Protein AF-A0A8S8ZCD9-F1 (afdb_monomer_lite)

pLDDT: mean 87.15, std 13.3, range [40.81, 97.62]

Structure (mmCIF, N/CA/C/O backbone):
data_AF-A0A8S8ZCD9-F1
#
_entry.id   AF-A0A8S8ZCD9-F1
#
loop_
_atom_site.group_PDB
_atom_site.id
_atom_site.type_symbol
_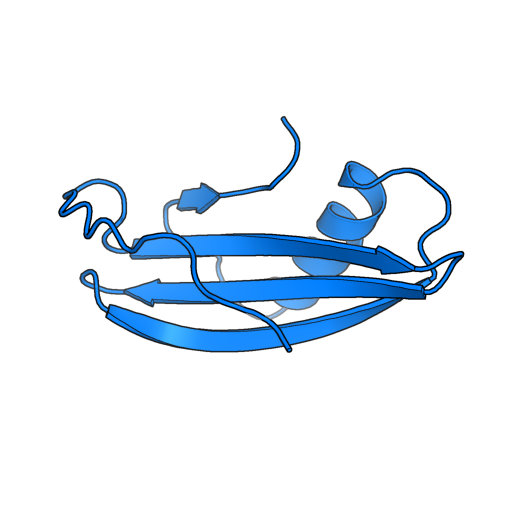atom_site.label_atom_id
_atom_site.label_alt_id
_atom_site.label_comp_id
_atom_site.label_asym_id
_atom_site.label_entity_id
_atom_site.label_seq_id
_atom_site.pdbx_PDB_ins_code
_atom_site.Cartn_x
_atom_site.Cartn_y
_atom_site.Cartn_z
_atom_site.occupancy
_atom_site.B_iso_or_equiv
_atom_site.auth_seq_id
_atom_site.auth_comp_id
_atom_site.auth_asym_id
_atom_site.auth_atom_id
_atom_site.pdbx_PDB_model_num
ATOM 1 N N . MET A 1 1 ? 2.788 18.719 -12.967 1.00 40.81 1 MET A N 1
ATOM 2 C CA . MET A 1 1 ? 1.540 19.343 -12.471 1.00 40.81 1 MET A CA 1
ATOM 3 C C . MET A 1 1 ? 0.484 18.249 -12.388 1.00 40.81 1 MET A C 1
ATOM 5 O O . MET A 1 1 ? -0.030 17.849 -13.424 1.00 40.81 1 MET A O 1
ATOM 9 N N . GLN A 1 2 ? 0.231 17.688 -11.204 1.00 52.00 2 GLN A N 1
ATOM 10 C CA . GLN A 1 2 ? -0.780 16.641 -11.025 1.00 52.00 2 GLN A CA 1
ATOM 11 C C . GLN A 1 2 ? -2.135 17.323 -10.820 1.00 52.00 2 GLN A C 1
ATOM 13 O O . GLN A 1 2 ? -2.317 18.080 -9.871 1.00 52.00 2 GLN A O 1
ATOM 18 N N . ARG A 1 3 ? -3.049 17.145 -11.776 1.00 59.44 3 ARG A N 1
ATOM 19 C CA . ARG A 1 3 ? -4.352 17.814 -11.790 1.00 59.44 3 ARG A CA 1
ATOM 20 C C . ARG A 1 3 ? -5.411 16.780 -11.424 1.00 59.44 3 ARG A C 1
ATOM 22 O O . ARG A 1 3 ? -5.661 15.867 -12.205 1.00 59.44 3 ARG A O 1
ATOM 29 N N . THR A 1 4 ? -6.004 16.895 -10.238 1.00 60.50 4 THR A N 1
ATOM 30 C CA . THR A 1 4 ? -7.123 16.035 -9.830 1.00 60.50 4 THR A CA 1
ATOM 31 C C . THR A 1 4 ? -8.299 16.282 -10.774 1.00 60.50 4 THR A C 1
ATOM 33 O O . THR A 1 4 ? -8.833 17.388 -10.825 1.00 60.50 4 THR A O 1
ATOM 36 N N . VAL A 1 5 ? -8.661 15.272 -11.569 1.00 70.62 5 VAL A N 1
ATOM 37 C CA . VAL A 1 5 ? -9.685 15.388 -12.625 1.00 70.62 5 VAL A CA 1
ATOM 38 C C . VAL A 1 5 ? -11.099 15.420 -12.034 1.00 70.62 5 VAL A C 1
ATOM 40 O O . VAL A 1 5 ? -11.961 16.129 -12.543 1.00 70.62 5 VAL A O 1
ATOM 43 N N . SER A 1 6 ? -11.342 14.693 -10.939 1.00 64.38 6 SER A N 1
ATOM 44 C CA . SER A 1 6 ? -12.575 14.769 -10.146 1.00 64.38 6 SER A CA 1
ATOM 45 C C . SER A 1 6 ? -12.368 14.124 -8.771 1.00 64.38 6 SER A C 1
ATOM 47 O O . SER A 1 6 ? -11.531 13.232 -8.634 1.00 64.38 6 SER A O 1
ATO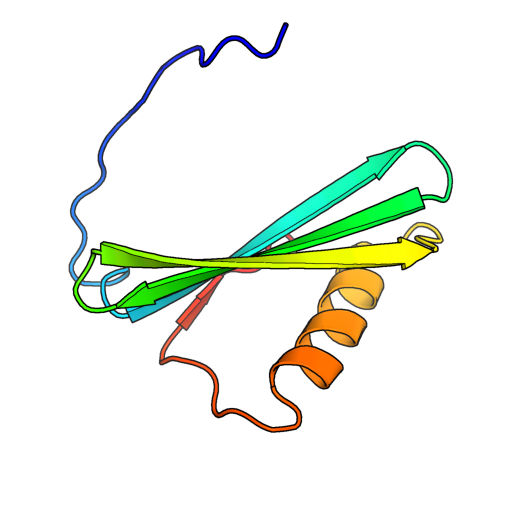M 49 N N . GLN A 1 7 ? -13.129 14.557 -7.765 1.00 61.28 7 GLN A N 1
ATOM 50 C CA . GLN A 1 7 ? -13.179 13.928 -6.445 1.00 61.28 7 GLN A CA 1
ATOM 51 C C . GLN A 1 7 ? -14.620 13.502 -6.171 1.00 61.28 7 GLN A C 1
ATOM 53 O O . GLN A 1 7 ? -15.531 14.330 -6.181 1.00 61.28 7 GLN A O 1
ATOM 58 N N . ARG A 1 8 ? -14.837 12.208 -5.929 1.00 56.09 8 ARG A N 1
ATOM 59 C CA . ARG A 1 8 ? -16.134 11.670 -5.512 1.00 56.09 8 ARG A CA 1
ATOM 60 C C . ARG A 1 8 ? -15.988 11.099 -4.111 1.00 56.09 8 ARG A C 1
ATOM 62 O O . ARG A 1 8 ? -15.275 10.122 -3.917 1.00 56.09 8 ARG A O 1
ATOM 69 N N . VAL A 1 9 ? -16.650 11.721 -3.139 1.00 64.81 9 VAL A N 1
ATOM 70 C CA . VAL A 1 9 ? -16.667 11.225 -1.759 1.00 64.81 9 VAL A CA 1
ATOM 71 C C . VAL A 1 9 ? -17.652 10.062 -1.689 1.00 64.81 9 VAL A C 1
ATOM 73 O O . VAL A 1 9 ? -18.851 10.241 -1.896 1.00 64.81 9 VAL A O 1
ATOM 76 N N . VAL A 1 10 ? -17.138 8.859 -1.440 1.00 64.81 10 VAL A N 1
ATOM 77 C CA . VAL A 1 10 ? -17.946 7.655 -1.225 1.00 64.81 10 VAL A CA 1
ATOM 78 C C . VAL A 1 10 ? -18.041 7.425 0.277 1.00 64.81 10 VAL A C 1
ATOM 80 O O . VAL A 1 10 ? -17.055 7.075 0.916 1.00 64.81 10 VAL A O 1
ATOM 83 N N . HIS A 1 11 ? -19.228 7.626 0.850 1.00 65.00 11 HIS A N 1
ATOM 84 C CA . HIS A 1 11 ? -19.476 7.331 2.259 1.00 65.00 11 HIS A CA 1
ATOM 85 C C . HIS A 1 11 ? -19.955 5.882 2.392 1.00 65.00 11 HIS A C 1
ATOM 87 O O . HIS A 1 11 ? -21.046 5.534 1.940 1.00 65.00 11 HIS A O 1
ATOM 93 N N . SER A 1 12 ? -19.133 5.021 2.988 1.00 66.06 12 SER A N 1
ATOM 94 C CA . SER A 1 12 ? -19.405 3.590 3.130 1.00 66.06 12 SER A CA 1
ATOM 95 C C . SER A 1 12 ? -19.121 3.148 4.555 1.00 66.06 12 SER A C 1
ATOM 97 O O . SER A 1 12 ? -18.070 3.464 5.101 1.00 66.06 12 SER A O 1
ATOM 99 N N . ARG A 1 13 ? -20.025 2.354 5.137 1.00 71.81 13 ARG A N 1
ATOM 100 C CA . ARG A 1 13 ? -19.781 1.697 6.432 1.00 71.81 13 ARG A CA 1
ATOM 101 C C . ARG A 1 13 ? -18.712 0.600 6.345 1.00 71.81 13 ARG A C 1
ATOM 103 O O . ARG A 1 13 ? -18.202 0.169 7.367 1.00 71.81 13 ARG A O 1
ATOM 110 N N . PHE A 1 14 ? -18.378 0.144 5.136 1.00 68.19 14 PHE A N 1
ATOM 111 C CA . PHE A 1 14 ? -17.396 -0.920 4.915 1.00 68.19 14 PHE A CA 1
ATOM 112 C C . PHE A 1 14 ? -15.948 -0.415 4.904 1.00 68.19 14 PHE A C 1
ATOM 114 O O . PHE A 1 14 ? -15.045 -1.185 5.213 1.00 68.19 14 PHE A O 1
ATOM 121 N N . TYR A 1 15 ? -15.734 0.866 4.585 1.00 73.75 15 TYR A N 1
ATOM 122 C CA . TYR A 1 15 ? -14.407 1.491 4.487 1.00 73.75 15 TYR A CA 1
ATOM 123 C C . TYR A 1 15 ? -14.153 2.472 5.639 1.00 73.75 15 TYR A C 1
ATOM 125 O O . TYR A 1 15 ? -13.483 3.485 5.462 1.00 73.75 15 TYR A O 1
ATOM 133 N N . GLN A 1 16 ? -14.759 2.217 6.804 1.00 80.06 16 GLN A N 1
ATOM 134 C CA . GLN A 1 16 ? -14.546 3.053 7.987 1.00 80.06 16 GLN A CA 1
ATOM 135 C C . GLN A 1 16 ? -13.213 2.735 8.660 1.00 80.06 16 GLN A C 1
ATOM 137 O O . GLN A 1 16 ? -12.494 3.666 9.003 1.00 80.06 16 GLN A O 1
ATOM 142 N N . ASP A 1 17 ? -12.869 1.447 8.751 1.00 89.31 17 ASP A N 1
ATOM 143 C CA . ASP A 1 17 ? -11.624 0.958 9.345 1.00 89.31 17 ASP A CA 1
ATOM 144 C C . ASP A 1 17 ? -10.873 0.097 8.329 1.00 89.31 17 ASP A C 1
ATOM 146 O O . ASP A 1 17 ? -11.088 -1.119 8.229 1.00 89.31 17 ASP A O 1
ATOM 150 N N . CYS A 1 18 ? -10.023 0.736 7.531 1.00 92.12 18 CYS A N 1
ATOM 151 C CA . CYS A 1 18 ? -9.235 0.050 6.521 1.00 92.12 18 CYS A CA 1
ATOM 152 C C . CYS A 1 18 ? -7.907 0.739 6.252 1.00 92.12 18 CYS A C 1
ATOM 154 O O . CYS A 1 18 ? -7.804 1.961 6.338 1.00 92.12 18 CYS A O 1
ATOM 156 N N . ASP A 1 19 ? -6.943 -0.055 5.808 1.00 94.75 19 ASP A N 1
ATOM 157 C CA . ASP A 1 19 ? -5.730 0.465 5.197 1.00 94.75 19 ASP A CA 1
ATOM 158 C C . ASP A 1 19 ? -5.850 0.316 3.682 1.00 94.75 19 ASP A C 1
ATOM 160 O O . ASP A 1 19 ? -6.251 -0.740 3.187 1.00 94.75 19 ASP A O 1
ATOM 164 N N . ALA A 1 20 ? -5.535 1.375 2.941 1.00 94.62 20 ALA A N 1
ATOM 165 C CA . ALA A 1 20 ? -5.505 1.355 1.485 1.00 94.62 20 ALA A CA 1
ATOM 166 C C . ALA A 1 20 ? -4.064 1.412 0.987 1.00 94.62 20 ALA A C 1
ATOM 168 O O . ALA A 1 20 ? -3.297 2.289 1.386 1.00 94.62 20 ALA A O 1
ATOM 169 N N . ILE A 1 21 ? -3.715 0.480 0.105 1.00 96.56 21 ILE A N 1
ATOM 170 C CA . ILE A 1 21 ? -2.363 0.318 -0.411 1.00 96.56 21 ILE A CA 1
ATOM 171 C C . ILE A 1 21 ? -2.283 0.895 -1.823 1.00 96.56 21 ILE A C 1
ATOM 173 O O . ILE A 1 21 ? -2.966 0.445 -2.744 1.00 96.56 21 ILE A O 1
ATOM 177 N N . GLY A 1 22 ? -1.443 1.911 -1.989 1.00 96.19 22 GLY A N 1
ATOM 178 C CA . GLY A 1 22 ? -1.071 2.468 -3.284 1.00 96.19 22 GLY A CA 1
ATOM 179 C C . GLY A 1 22 ? 0.253 1.888 -3.772 1.00 96.19 22 GLY A C 1
ATOM 180 O O . GLY A 1 22 ? 1.133 1.593 -2.968 1.00 96.19 22 GLY A O 1
ATOM 181 N N . PHE A 1 23 ? 0.411 1.764 -5.089 1.00 97.00 23 PHE A N 1
ATOM 182 C CA . PHE A 1 23 ? 1.675 1.392 -5.722 1.00 97.00 23 PHE A CA 1
ATOM 183 C C . PHE A 1 23 ? 1.941 2.277 -6.944 1.00 97.00 23 PHE A C 1
ATOM 185 O O . PHE A 1 23 ? 1.031 2.548 -7.730 1.00 97.00 23 PHE A O 1
ATOM 192 N N . ALA A 1 24 ? 3.193 2.691 -7.120 1.00 95.81 24 ALA A N 1
ATOM 193 C CA . ALA A 1 24 ? 3.688 3.310 -8.344 1.00 95.81 24 ALA A CA 1
ATOM 194 C C . ALA A 1 24 ? 5.159 2.941 -8.573 1.00 95.81 24 ALA A C 1
ATOM 196 O O . ALA A 1 24 ? 5.896 2.703 -7.618 1.00 95.81 24 ALA A O 1
ATOM 197 N N . SER A 1 25 ? 5.604 2.941 -9.829 1.00 95.94 25 SER A N 1
ATOM 198 C CA . SER A 1 25 ? 7.012 2.735 -10.174 1.00 95.94 25 SER A CA 1
ATOM 199 C C . SER A 1 25 ? 7.447 3.557 -11.388 1.00 95.94 25 SER A C 1
ATOM 201 O O . SER A 1 25 ? 6.639 3.915 -12.248 1.00 95.94 25 SER A O 1
ATOM 203 N N . ILE A 1 26 ? 8.741 3.881 -11.438 1.00 96.06 26 ILE A N 1
ATOM 204 C CA . ILE A 1 26 ? 9.424 4.492 -12.582 1.00 96.06 26 ILE A CA 1
ATOM 205 C C . ILE A 1 26 ? 10.746 3.746 -12.777 1.00 96.06 26 ILE A C 1
ATOM 207 O O . ILE A 1 26 ? 11.664 3.872 -11.963 1.00 96.06 26 ILE A O 1
ATOM 211 N N . GLY A 1 27 ? 10.845 2.971 -13.860 1.00 93.81 27 GLY A N 1
ATOM 212 C CA . GLY A 1 27 ? 11.930 2.000 -14.015 1.00 93.81 27 GLY A CA 1
ATOM 213 C C . GLY A 1 27 ? 11.914 1.007 -12.851 1.00 93.81 27 GLY A C 1
ATOM 214 O O . GLY A 1 27 ? 10.850 0.508 -12.487 1.00 93.81 27 GLY A O 1
ATOM 215 N N . ASP A 1 28 ? 13.071 0.799 -12.229 1.00 95.69 28 ASP A N 1
ATOM 216 C CA . ASP A 1 28 ? 13.217 -0.128 -11.101 1.00 95.69 28 ASP A CA 1
ATOM 217 C C . ASP A 1 28 ? 12.898 0.519 -9.742 1.00 95.69 28 ASP A C 1
ATOM 219 O O . ASP A 1 28 ? 12.889 -0.162 -8.721 1.00 95.69 28 ASP A O 1
ATOM 223 N N . ASN A 1 29 ? 12.636 1.828 -9.692 1.00 96.75 29 ASN A N 1
ATOM 224 C CA . ASN A 1 29 ? 12.268 2.502 -8.448 1.00 96.75 29 ASN A CA 1
ATOM 225 C C . ASN A 1 29 ? 10.757 2.397 -8.237 1.00 96.75 29 ASN A C 1
ATOM 227 O O . ASN A 1 29 ? 9.978 2.923 -9.033 1.00 96.75 29 ASN A O 1
ATOM 231 N N . GLY A 1 30 ? 10.350 1.737 -7.158 1.00 96.62 30 GLY A N 1
ATOM 232 C CA . GLY A 1 30 ? 8.967 1.600 -6.721 1.00 96.62 30 GLY A CA 1
ATOM 233 C C . GLY A 1 30 ? 8.678 2.388 -5.447 1.00 96.62 30 GLY A C 1
ATOM 234 O O . GLY A 1 30 ? 9.571 2.692 -4.657 1.00 96.62 30 GLY A O 1
ATOM 235 N N . MET A 1 31 ? 7.403 2.688 -5.243 1.00 97.62 31 MET A N 1
ATOM 236 C CA . MET A 1 31 ? 6.865 3.257 -4.015 1.00 97.62 31 MET A CA 1
ATOM 237 C C . MET A 1 31 ? 5.578 2.520 -3.661 1.00 97.62 31 MET A C 1
ATOM 239 O O . MET A 1 31 ? 4.657 2.460 -4.480 1.00 97.62 31 MET A O 1
ATOM 243 N N . VAL A 1 32 ? 5.502 2.001 -2.438 1.00 97.62 32 VAL A N 1
ATOM 244 C CA . VAL A 1 32 ? 4.246 1.546 -1.831 1.00 97.62 32 VAL A CA 1
ATOM 245 C C . VAL A 1 32 ? 3.812 2.575 -0.798 1.00 97.62 32 VAL A C 1
ATOM 247 O O . VAL A 1 32 ? 4.616 3.023 0.014 1.00 97.62 32 VAL A O 1
ATOM 250 N N . VAL A 1 33 ? 2.539 2.956 -0.827 1.00 97.44 33 VAL A N 1
ATOM 251 C CA . VAL A 1 33 ? 1.950 3.879 0.149 1.00 97.44 33 VAL A CA 1
ATOM 252 C C . VAL A 1 33 ? 0.900 3.138 0.955 1.00 97.44 33 VAL A C 1
ATOM 254 O O . VAL A 1 33 ? 0.016 2.518 0.369 1.00 97.44 33 VAL A O 1
ATOM 257 N N . VAL A 1 34 ? 0.969 3.231 2.280 1.00 96.19 34 VAL A N 1
ATOM 258 C CA . VAL A 1 34 ? -0.071 2.740 3.190 1.00 96.19 34 VAL A CA 1
ATOM 259 C C . VAL A 1 34 ? -0.845 3.937 3.717 1.00 96.19 34 VAL A C 1
ATOM 261 O O . VAL A 1 34 ? -0.280 4.780 4.407 1.00 96.19 34 VAL A O 1
ATOM 264 N N . LEU A 1 35 ? -2.131 4.023 3.387 1.00 94.94 35 LEU A N 1
ATOM 265 C CA . LEU A 1 35 ? -3.038 5.041 3.906 1.00 94.94 35 LEU A CA 1
ATOM 266 C C . LEU A 1 35 ? -3.920 4.418 4.984 1.00 94.94 35 LEU A C 1
ATOM 268 O O . LEU A 1 35 ? -4.748 3.565 4.668 1.00 94.94 35 LEU A O 1
ATOM 272 N N . ASN A 1 36 ? -3.778 4.860 6.231 1.00 92.31 36 ASN A N 1
ATOM 273 C CA . ASN A 1 36 ? -4.578 4.338 7.334 1.00 92.31 36 ASN A CA 1
ATOM 274 C C . ASN A 1 36 ? -5.873 5.136 7.481 1.00 92.31 36 ASN A C 1
ATOM 276 O O . ASN A 1 36 ? -5.830 6.362 7.616 1.00 92.31 36 ASN A O 1
ATOM 280 N N . ALA A 1 37 ? -7.019 4.461 7.516 1.00 90.25 37 ALA A N 1
ATOM 281 C CA . ALA A 1 37 ? -8.313 5.069 7.806 1.00 90.25 37 ALA A CA 1
ATOM 282 C C . ALA A 1 37 ? -8.984 4.391 9.005 1.00 90.25 37 ALA A C 1
ATOM 284 O O . ALA A 1 37 ? -8.998 3.165 9.120 1.00 90.25 37 ALA A O 1
ATOM 285 N N . LYS A 1 38 ? -9.551 5.212 9.891 1.00 88.56 38 LYS A N 1
ATOM 286 C CA . LYS A 1 38 ? -10.302 4.780 11.070 1.00 88.56 38 LYS A CA 1
ATOM 287 C C . LYS A 1 38 ? -11.518 5.671 11.271 1.00 88.56 38 LYS A C 1
ATOM 289 O O . LYS A 1 38 ? -11.401 6.889 11.129 1.00 88.56 38 LYS A O 1
ATOM 294 N N . ASP A 1 39 ? -12.668 5.074 11.569 1.00 86.81 39 ASP A N 1
ATOM 295 C CA . ASP A 1 39 ? -13.960 5.762 11.683 1.00 86.81 39 ASP A CA 1
ATOM 296 C C . ASP A 1 39 ? -14.285 6.654 10.459 1.00 86.81 39 ASP A C 1
ATOM 298 O O . ASP A 1 39 ? -14.935 7.694 10.559 1.00 86.81 39 ASP A O 1
ATOM 302 N N . GLY A 1 40 ? -13.816 6.251 9.271 1.00 80.94 40 GLY A N 1
ATOM 303 C CA . GLY A 1 40 ? -13.989 6.990 8.014 1.00 80.94 40 GLY A CA 1
ATOM 304 C C . GLY A 1 40 ? -13.070 8.206 7.849 1.00 80.94 40 GLY A C 1
ATOM 305 O O . GLY A 1 40 ? -13.254 8.982 6.910 1.00 80.94 40 GLY A O 1
ATOM 306 N N . ILE A 1 41 ? -12.083 8.378 8.732 1.00 83.75 41 ILE A N 1
ATOM 307 C CA . ILE A 1 41 ? -11.117 9.478 8.714 1.00 83.75 41 ILE A CA 1
ATOM 308 C C . ILE A 1 41 ? -9.723 8.921 8.427 1.00 83.75 41 ILE A C 1
ATOM 310 O O . ILE A 1 41 ? -9.271 7.989 9.094 1.00 83.75 41 ILE A O 1
ATOM 314 N N . VAL A 1 42 ? -9.021 9.530 7.467 1.00 88.56 42 VAL A N 1
ATOM 315 C CA . VAL A 1 42 ? -7.604 9.244 7.205 1.00 88.56 42 VAL A CA 1
ATOM 316 C C . VAL A 1 42 ? -6.779 9.687 8.410 1.00 88.56 42 VAL A C 1
ATOM 318 O O . VAL A 1 42 ? -6.760 10.865 8.756 1.00 88.56 42 VAL A O 1
ATOM 321 N N . GLN A 1 43 ? -6.105 8.734 9.041 1.00 90.31 43 GLN A N 1
ATOM 322 C CA . GLN A 1 43 ? -5.268 8.952 10.219 1.00 90.31 43 GLN A CA 1
ATOM 323 C C . GLN A 1 43 ? -3.838 9.334 9.832 1.00 90.31 43 GLN A C 1
ATOM 325 O O . GLN A 1 43 ? -3.184 10.096 10.539 1.00 90.31 43 GLN A O 1
ATOM 330 N N . GLY A 1 44 ? -3.351 8.813 8.707 1.00 90.62 44 GLY A N 1
ATOM 331 C CA . GLY A 1 44 ? -1.992 9.055 8.252 1.00 90.62 44 GLY A CA 1
ATOM 332 C C . GLY A 1 44 ? -1.662 8.314 6.966 1.00 90.62 44 GLY A C 1
ATOM 333 O O . GLY A 1 44 ? -2.466 7.536 6.449 1.00 90.62 44 GLY A O 1
ATOM 334 N N . GLN A 1 45 ? -0.460 8.587 6.466 1.00 95.25 45 GLN A N 1
ATOM 335 C CA . GLN A 1 45 ? 0.135 7.892 5.334 1.00 95.25 45 GLN A CA 1
ATOM 336 C C . GLN A 1 45 ? 1.577 7.505 5.666 1.00 95.25 45 GLN A C 1
ATOM 338 O O . GLN A 1 45 ? 2.283 8.274 6.324 1.00 95.25 45 GLN A O 1
ATOM 343 N N . LEU A 1 46 ? 2.015 6.345 5.186 1.00 96.56 46 LEU A N 1
ATOM 344 C CA . LEU A 1 46 ? 3.411 5.920 5.214 1.00 96.56 46 LEU A CA 1
ATOM 345 C C . LEU A 1 46 ? 3.877 5.563 3.807 1.00 96.56 46 LEU A C 1
ATOM 347 O O . LEU A 1 46 ? 3.133 4.959 3.037 1.00 96.56 46 LEU A O 1
ATOM 351 N N . GLU A 1 47 ? 5.116 5.926 3.498 1.00 97.50 47 GLU A N 1
ATOM 352 C CA . GLU A 1 47 ? 5.743 5.722 2.196 1.00 97.50 47 GLU A CA 1
ATOM 353 C C . GLU A 1 47 ? 6.906 4.733 2.325 1.00 97.50 47 GLU A C 1
ATOM 355 O O . GLU A 1 47 ? 7.781 4.899 3.175 1.00 97.50 47 GLU A O 1
ATOM 360 N N . TYR A 1 48 ? 6.911 3.717 1.465 1.00 97.50 48 TYR A N 1
ATOM 361 C CA . TYR A 1 48 ? 7.900 2.645 1.418 1.00 97.50 48 TYR A CA 1
ATOM 362 C C . TYR A 1 48 ? 8.577 2.632 0.042 1.00 97.50 48 TYR A C 1
ATOM 364 O O . TYR A 1 48 ? 8.065 2.001 -0.893 1.00 97.50 48 TYR A O 1
ATOM 372 N N . PRO A 1 49 ? 9.707 3.344 -0.123 1.00 97.38 49 PRO A N 1
ATOM 373 C CA . PRO A 1 49 ? 10.49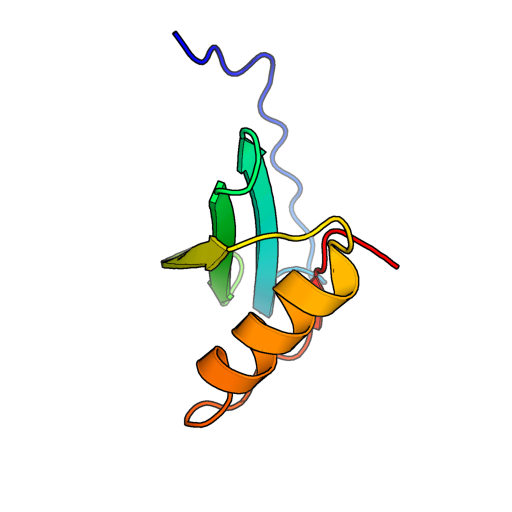7 3.257 -1.341 1.00 97.38 49 PRO A CA 1
ATOM 374 C C . PRO A 1 49 ? 11.154 1.875 -1.433 1.00 97.38 49 PRO A C 1
ATOM 376 O O . PRO A 1 49 ? 11.709 1.376 -0.455 1.00 97.38 49 PRO A O 1
ATOM 379 N N . LEU A 1 50 ? 11.114 1.258 -2.612 1.00 96.50 50 LEU A N 1
ATOM 380 C CA . LEU A 1 50 ? 11.662 -0.081 -2.840 1.00 96.50 50 LEU A CA 1
ATOM 381 C C . LEU A 1 50 ? 12.205 -0.242 -4.259 1.00 96.50 50 LEU A C 1
ATOM 383 O O . LEU A 1 50 ? 11.887 0.539 -5.154 1.00 96.50 50 LEU A O 1
ATOM 387 N N . ILE A 1 51 ? 13.002 -1.288 -4.475 1.00 96.56 51 ILE A N 1
ATOM 388 C CA . ILE A 1 51 ? 13.401 -1.704 -5.822 1.00 96.56 51 ILE A CA 1
ATOM 389 C C . ILE A 1 51 ? 12.360 -2.681 -6.363 1.00 96.56 51 ILE A C 1
ATOM 391 O O . ILE A 1 51 ? 12.201 -3.783 -5.843 1.00 96.56 51 ILE A O 1
ATOM 395 N N . HIS A 1 52 ? 11.649 -2.269 -7.406 1.00 94.44 52 HIS A N 1
ATOM 396 C CA . HIS A 1 52 ? 10.591 -3.036 -8.044 1.00 94.44 52 HIS A CA 1
ATOM 397 C C . HIS A 1 52 ? 11.127 -3.745 -9.290 1.00 94.44 52 HIS A C 1
ATOM 399 O O . HIS A 1 52 ? 11.671 -3.105 -10.183 1.00 94.44 52 HIS A O 1
ATOM 405 N N . ARG A 1 53 ? 10.948 -5.069 -9.370 1.00 92.31 53 ARG A N 1
ATOM 406 C CA . ARG A 1 53 ? 11.472 -5.909 -10.468 1.00 92.31 53 ARG A CA 1
ATOM 407 C C . ARG A 1 53 ? 10.393 -6.556 -11.343 1.00 92.31 53 ARG A C 1
ATOM 409 O O . ARG A 1 53 ? 10.657 -7.560 -11.995 1.00 92.31 53 ARG A O 1
ATOM 416 N N . GLY A 1 54 ? 9.194 -5.978 -11.366 1.00 89.56 54 GLY A N 1
ATOM 417 C CA . GLY A 1 54 ? 8.141 -6.331 -12.323 1.00 89.56 54 GLY A CA 1
ATOM 418 C C . GLY A 1 54 ? 6.875 -6.928 -11.715 1.00 89.56 54 GLY A C 1
ATOM 419 O O . GLY A 1 54 ? 5.823 -6.810 -12.337 1.00 89.56 54 GLY A O 1
ATOM 420 N N . ASP A 1 55 ? 6.930 -7.496 -10.505 1.00 93.69 55 ASP A N 1
ATOM 421 C CA . ASP A 1 55 ? 5.732 -7.995 -9.819 1.00 93.69 55 ASP A CA 1
ATOM 422 C C . ASP A 1 55 ? 5.276 -7.040 -8.704 1.00 93.69 55 ASP A C 1
ATOM 424 O O . ASP A 1 55 ? 5.996 -6.746 -7.740 1.00 93.69 55 ASP A O 1
ATOM 428 N N . ILE A 1 56 ? 4.074 -6.489 -8.890 1.00 94.38 56 ILE A N 1
ATOM 429 C CA . ILE A 1 56 ? 3.435 -5.553 -7.962 1.00 94.38 56 ILE A CA 1
ATOM 430 C C . ILE A 1 56 ? 2.993 -6.288 -6.697 1.00 94.38 56 ILE A C 1
ATOM 432 O O . ILE A 1 56 ? 3.160 -5.746 -5.605 1.00 94.38 56 ILE A O 1
ATOM 436 N N . ALA A 1 57 ? 2.461 -7.506 -6.828 1.00 94.88 57 ALA A N 1
ATOM 437 C CA . ALA A 1 57 ? 1.982 -8.292 -5.700 1.00 94.88 57 ALA A CA 1
ATOM 438 C C . ALA A 1 57 ? 3.139 -8.646 -4.761 1.00 94.88 57 ALA A C 1
ATOM 440 O O . ALA A 1 57 ? 3.020 -8.425 -3.558 1.00 94.88 57 ALA A O 1
ATOM 441 N N . ASP A 1 58 ? 4.286 -9.063 -5.303 1.00 94.81 58 ASP A N 1
ATOM 442 C CA . ASP A 1 58 ? 5.488 -9.343 -4.503 1.00 94.81 58 ASP A CA 1
ATOM 443 C C . ASP A 1 58 ? 6.006 -8.088 -3.788 1.00 94.81 58 ASP A C 1
ATOM 445 O O . ASP A 1 58 ? 6.342 -8.120 -2.601 1.00 94.81 58 ASP A O 1
ATOM 449 N N . SER A 1 59 ? 6.037 -6.958 -4.502 1.00 95.62 59 SER A N 1
ATOM 450 C CA . SER A 1 59 ? 6.496 -5.677 -3.950 1.00 95.62 59 SER A CA 1
ATOM 451 C C . SER A 1 59 ? 5.601 -5.218 -2.795 1.00 95.62 59 SER A C 1
ATOM 453 O O . SER A 1 59 ? 6.090 -4.826 -1.735 1.00 95.62 59 SER A O 1
ATOM 455 N N . VAL A 1 60 ? 4.281 -5.305 -2.982 1.00 96.44 60 VAL A N 1
ATOM 456 C CA . VAL A 1 60 ? 3.287 -4.974 -1.958 1.00 96.44 60 VAL A CA 1
ATOM 457 C C . VAL A 1 60 ? 3.368 -5.953 -0.786 1.00 96.44 60 VAL A C 1
ATOM 459 O O . VAL A 1 60 ? 3.392 -5.511 0.358 1.00 96.44 60 VAL A O 1
ATOM 462 N N . ALA A 1 61 ? 3.461 -7.260 -1.035 1.00 95.19 61 ALA A N 1
ATOM 463 C CA . ALA A 1 61 ? 3.534 -8.276 0.014 1.00 95.19 61 ALA A CA 1
ATOM 464 C C . ALA A 1 61 ? 4.764 -8.092 0.915 1.00 95.19 61 ALA A C 1
ATOM 466 O O . ALA A 1 61 ? 4.651 -8.202 2.136 1.00 95.19 61 ALA A O 1
ATOM 467 N N . CYS A 1 62 ? 5.917 -7.755 0.328 1.00 95.06 62 CYS A N 1
ATOM 468 C CA . CYS A 1 62 ? 7.140 -7.455 1.069 1.00 95.06 62 CYS A CA 1
ATOM 469 C C . CYS A 1 62 ? 6.938 -6.278 2.036 1.00 95.06 62 CYS A C 1
ATOM 471 O O . CYS A 1 62 ? 7.214 -6.400 3.231 1.00 95.06 62 CYS A O 1
ATOM 473 N N . VAL A 1 63 ? 6.368 -5.175 1.543 1.00 96.12 63 VAL A N 1
ATOM 474 C CA . VAL A 1 63 ? 6.088 -3.989 2.362 1.00 96.12 63 VAL A CA 1
ATOM 475 C C . VAL A 1 63 ? 5.041 -4.272 3.434 1.00 96.12 63 VAL A C 1
ATOM 477 O O . VAL A 1 63 ? 5.203 -3.839 4.569 1.00 96.12 63 VAL A O 1
ATOM 480 N N . LEU A 1 64 ? 3.980 -5.019 3.121 1.00 95.81 64 LEU A N 1
ATOM 481 C CA . LEU A 1 64 ? 2.951 -5.363 4.103 1.00 95.81 64 LEU A CA 1
ATOM 482 C C . LEU A 1 64 ? 3.498 -6.243 5.232 1.00 95.81 64 LEU A C 1
ATOM 484 O O . LEU A 1 64 ? 3.117 -6.056 6.389 1.00 95.81 64 LEU A O 1
ATOM 488 N N . ALA A 1 65 ? 4.401 -7.175 4.915 1.00 95.75 65 ALA A N 1
ATOM 489 C CA . ALA A 1 65 ? 5.063 -8.005 5.916 1.00 95.75 65 ALA A CA 1
ATOM 490 C C . ALA A 1 65 ? 5.926 -7.165 6.872 1.00 95.75 65 ALA A C 1
ATOM 492 O O . ALA A 1 65 ? 5.916 -7.404 8.079 1.00 95.75 65 ALA A O 1
ATOM 493 N N . GLU A 1 66 ? 6.630 -6.157 6.352 1.00 95.25 66 GLU A N 1
ATOM 494 C CA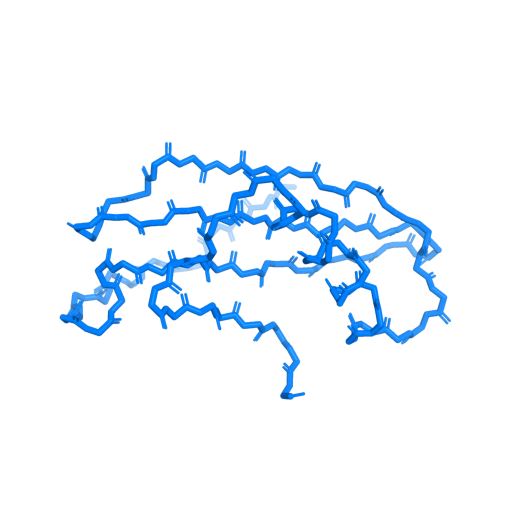 . GLU A 1 66 ? 7.385 -5.204 7.168 1.00 95.25 66 GLU A CA 1
ATOM 495 C C . GLU A 1 66 ? 6.454 -4.303 7.993 1.00 95.25 66 GLU A C 1
ATOM 497 O O . GLU A 1 66 ? 6.597 -4.217 9.215 1.00 95.25 66 GLU A O 1
ATOM 502 N N . HIS A 1 67 ? 5.469 -3.676 7.349 1.00 95.50 67 HIS A N 1
ATOM 503 C CA . HIS A 1 67 ? 4.557 -2.709 7.959 1.00 95.50 67 HIS A CA 1
ATOM 504 C C . HIS A 1 67 ? 3.778 -3.315 9.137 1.00 95.50 67 HIS A C 1
ATOM 506 O O . HIS A 1 67 ? 3.686 -2.706 10.203 1.00 95.50 67 HIS A O 1
ATOM 512 N N . TYR A 1 68 ? 3.285 -4.549 8.990 1.00 96.00 68 TYR A N 1
ATOM 513 C CA . TYR A 1 68 ? 2.541 -5.250 10.042 1.00 96.00 68 TYR A CA 1
ATOM 514 C C . TYR A 1 68 ? 3.401 -6.173 10.914 1.00 96.00 68 TYR A C 1
ATOM 516 O O . TYR A 1 68 ? 2.868 -6.935 11.720 1.00 96.00 68 TYR A O 1
ATOM 524 N N . SER A 1 69 ? 4.731 -6.096 10.822 1.00 96.06 69 SER A N 1
ATOM 525 C CA . SER A 1 69 ? 5.622 -6.876 11.696 1.00 96.06 69 SER A CA 1
ATOM 526 C C . SER A 1 69 ? 5.474 -6.514 13.181 1.00 96.06 69 SER A C 1
ATOM 528 O O . SER A 1 69 ? 5.676 -7.359 14.053 1.00 96.06 69 SER A O 1
ATOM 530 N N . SER A 1 70 ? 5.097 -5.265 13.474 1.00 89.69 70 SER A N 1
ATOM 531 C CA . SER A 1 70 ? 4.969 -4.716 14.833 1.00 89.69 70 SER A CA 1
ATOM 532 C C . SER A 1 70 ? 3.572 -4.174 15.159 1.00 89.69 70 SER A C 1
ATOM 534 O O . SER A 1 70 ? 3.327 -3.730 16.282 1.00 89.69 70 SER A O 1
ATOM 536 N N . ALA A 1 71 ? 2.640 -4.234 14.206 1.00 86.88 71 ALA A N 1
ATOM 537 C CA . ALA A 1 71 ? 1.290 -3.705 14.344 1.00 86.88 71 ALA A CA 1
ATOM 538 C C . ALA A 1 71 ? 0.259 -4.675 13.766 1.00 86.88 71 ALA A C 1
ATOM 540 O O . ALA A 1 71 ? 0.482 -5.319 12.744 1.00 86.88 71 ALA A O 1
ATOM 541 N N . LYS A 1 72 ? -0.907 -4.763 14.410 1.00 90.19 72 LYS A N 1
ATOM 542 C CA . LYS A 1 72 ? -2.016 -5.569 13.897 1.00 90.19 72 LYS A CA 1
ATOM 543 C C . LYS A 1 72 ? -2.711 -4.817 12.750 1.00 90.19 72 LYS A C 1
ATOM 545 O O . LYS A 1 72 ? -3.111 -3.674 12.980 1.00 90.19 72 LYS A O 1
ATOM 550 N N . PRO A 1 73 ? -2.925 -5.444 11.578 1.00 92.56 73 PRO A N 1
ATOM 551 C CA . PRO A 1 73 ? -3.679 -4.824 10.494 1.00 92.56 73 PRO A CA 1
ATOM 552 C C . PRO A 1 73 ? -5.137 -4.537 10.897 1.00 92.56 73 PRO A C 1
ATOM 554 O O . PRO A 1 73 ? -5.682 -5.215 11.782 1.00 92.56 73 PRO A O 1
ATOM 557 N N . PRO A 1 74 ? -5.795 -3.556 10.252 1.00 92.19 74 PRO A N 1
ATOM 558 C CA . PRO A 1 74 ? -7.217 -3.293 10.442 1.00 92.19 74 PRO A CA 1
ATOM 559 C C . PRO A 1 74 ? -8.072 -4.445 9.899 1.00 92.19 74 PRO A C 1
ATOM 561 O O . PRO A 1 74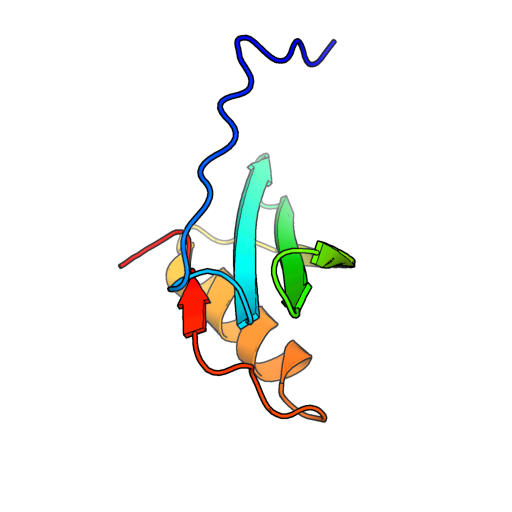 ? -7.580 -5.444 9.374 1.00 92.19 74 PRO A O 1
ATOM 564 N N . ARG A 1 75 ? -9.398 -4.307 10.015 1.00 89.69 75 ARG A N 1
ATOM 565 C CA . ARG A 1 75 ? -10.345 -5.333 9.555 1.00 89.69 75 ARG A CA 1
ATOM 566 C C . ARG A 1 75 ? -10.234 -5.614 8.053 1.00 89.69 75 ARG A C 1
ATOM 568 O O . ARG A 1 75 ? -10.469 -6.745 7.636 1.00 89.69 75 ARG A O 1
ATOM 575 N N . THR A 1 76 ? -9.894 -4.594 7.273 1.00 91.75 76 THR A N 1
ATOM 576 C CA . THR A 1 76 ? -9.820 -4.663 5.816 1.00 91.75 76 THR A CA 1
ATOM 577 C C . THR A 1 76 ? -8.543 -3.982 5.342 1.00 91.75 76 THR A C 1
ATOM 579 O O . THR A 1 76 ? -8.297 -2.832 5.695 1.00 91.75 76 THR A O 1
ATOM 582 N N . VAL A 1 77 ? -7.765 -4.661 4.501 1.00 94.06 77 VAL A N 1
ATOM 583 C CA . VAL A 1 77 ? -6.644 -4.062 3.764 1.00 94.06 77 VAL A CA 1
ATOM 584 C C . VAL A 1 77 ? -6.989 -4.113 2.280 1.00 94.06 77 VAL A C 1
ATOM 586 O O . VAL A 1 77 ? -7.286 -5.181 1.748 1.00 94.06 77 VAL A O 1
ATOM 589 N N . LEU A 1 78 ? -7.015 -2.954 1.626 1.00 93.38 78 LEU A N 1
ATOM 590 C CA . LEU A 1 78 ? -7.327 -2.814 0.207 1.00 93.38 78 LEU A CA 1
ATOM 591 C C . LEU A 1 78 ? -6.018 -2.783 -0.579 1.00 93.38 78 LEU A C 1
ATOM 593 O O . LEU A 1 78 ? -5.244 -1.838 -0.440 1.00 93.38 78 LEU A O 1
ATOM 597 N N . VAL A 1 79 ? -5.773 -3.801 -1.398 1.00 94.56 79 VAL A N 1
ATOM 598 C CA . VAL A 1 79 ? -4.542 -3.943 -2.188 1.00 94.56 79 VAL A CA 1
ATOM 599 C C . VAL A 1 79 ? -4.771 -3.606 -3.669 1.00 94.56 79 VAL A C 1
ATOM 601 O O . VAL A 1 79 ? -5.877 -3.802 -4.174 1.00 94.56 79 VAL A O 1
ATOM 604 N N . PRO A 1 80 ? -3.755 -3.080 -4.383 1.00 86.94 80 PRO A N 1
ATOM 605 C CA . PRO A 1 80 ? -3.893 -2.625 -5.770 1.00 86.94 80 PRO A CA 1
ATOM 606 C C . PRO A 1 80 ? -3.878 -3.76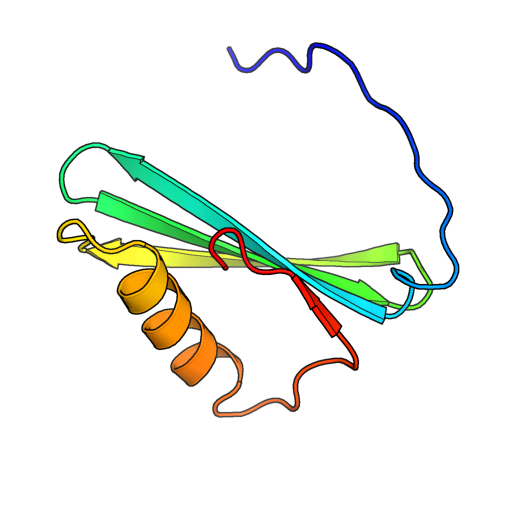5 -6.805 1.00 86.94 80 PRO A C 1
ATOM 608 O O . PRO A 1 80 ? -4.142 -3.514 -7.980 1.00 86.94 80 PRO A O 1
ATOM 611 N N . ALA A 1 81 ? -3.577 -4.996 -6.386 1.00 74.88 81 ALA A N 1
ATOM 612 C CA . ALA A 1 81 ? -3.594 -6.206 -7.204 1.00 74.88 81 ALA A CA 1
ATOM 613 C C . ALA A 1 81 ? -4.451 -7.296 -6.514 1.00 74.88 81 ALA A C 1
ATOM 615 O O . ALA A 1 81 ? -4.503 -7.281 -5.283 1.00 74.88 81 ALA A O 1
ATOM 616 N N . PRO A 1 82 ? -5.143 -8.179 -7.267 1.00 58.84 82 PRO A N 1
ATOM 617 C CA . PRO A 1 82 ? -5.982 -9.249 -6.711 1.00 58.84 82 PRO A CA 1
ATOM 618 C C . PRO A 1 82 ? -5.212 -10.290 -5.895 1.00 58.84 82 PRO A C 1
ATOM 620 O O . PRO A 1 82 ? -4.034 -10.545 -6.233 1.00 58.84 82 PRO A O 1
#

Radius of gyration: 13.72 Å; chains: 1; bounding box: 33×29×29 Å

Sequence (82 aa):
MQRTVSQRVVHSRFYQDCDAIGFASIGDNGMVVVLNAKDGIVQGQLEYPLIHRGDIADSVACVLAEHYSSAKPPRTVLVPAP

Secondary structure (DSSP, 8-state):
------------GGGSSEEEEEEEEETTEEEEEEEEEETTEEEEEEEEEEE--S-HHHHHHHHHHHHTTSS---SEEE-S--

Foldseek 3Di:
DDDDPDDDDDDDPVPQFEWEWDWDDDQQKIKIKTFTHHRNDTPDIDIDIDGHDDDQVVVVVVVVCVVCVPPDHIPYYHGPDD